Protein AF-A0A5E7EWE1-F1 (afdb_monomer_lite)

Sequence (104 aa):
MPTELTENEMREALGLDTYVPPAEPPTPVVQFSPATREAPIRPKRPYPALRVVLRASKEFEGEETLFTYDAKTLSTFEAELQAKKAAGKEKFRYFELVSIKPVE

Radius of gyration: 33.01 Å; chains: 1; bounding box: 78×41×65 Å

pLDDT: mean 80.37, std 12.66, range [40.75, 95.38]

Structure (mmCIF, N/CA/C/O backbone):
data_AF-A0A5E7EWE1-F1
#
_entry.id   AF-A0A5E7EWE1-F1
#
loop_
_atom_site.group_PDB
_atom_site.id
_atom_site.type_symbol
_atom_site.label_atom_id
_atom_site.label_alt_id
_atom_site.label_comp_id
_atom_site.label_asym_id
_atom_site.label_entity_id
_atom_site.label_seq_id
_atom_site.pdbx_PDB_ins_code
_atom_site.Cartn_x
_atom_site.Cartn_y
_atom_site.Cartn_z
_atom_site.occupancy
_atom_site.B_iso_or_equiv
_atom_site.auth_seq_id
_atom_site.auth_comp_id
_atom_site.auth_asym_id
_atom_site.auth_atom_id
_atom_site.pdbx_PDB_model_num
ATOM 1 N N . MET A 1 1 ? 65.528 15.623 -39.756 1.00 40.75 1 MET A N 1
ATOM 2 C CA . MET A 1 1 ? 64.947 16.977 -39.803 1.00 40.75 1 MET A CA 1
ATOM 3 C C . MET A 1 1 ? 63.481 16.844 -39.432 1.00 40.75 1 MET A C 1
ATOM 5 O O . MET A 1 1 ? 62.749 16.286 -40.241 1.00 40.75 1 MET A O 1
ATOM 9 N N . PRO A 1 2 ? 63.066 17.190 -38.203 1.00 57.62 2 PRO A N 1
ATOM 10 C CA . PRO A 1 2 ? 61.649 17.221 -37.869 1.00 57.62 2 PRO A CA 1
ATOM 11 C C . PRO A 1 2 ? 60.997 18.368 -38.649 1.00 57.62 2 PRO A C 1
ATOM 13 O O . PRO A 1 2 ? 61.527 19.475 -38.695 1.00 57.62 2 PRO A O 1
ATOM 16 N N . THR A 1 3 ? 59.904 18.065 -39.339 1.00 66.38 3 THR A N 1
ATOM 17 C CA . THR A 1 3 ? 59.075 19.044 -40.040 1.00 66.38 3 THR A CA 1
ATOM 18 C C . THR A 1 3 ? 58.329 19.854 -38.990 1.00 66.38 3 THR A C 1
ATOM 20 O O . THR A 1 3 ? 57.417 19.329 -38.350 1.00 66.38 3 THR A O 1
ATOM 23 N N . GLU A 1 4 ? 58.751 21.097 -38.772 1.00 73.50 4 GLU A N 1
ATOM 24 C CA . GLU A 1 4 ? 58.033 22.042 -37.917 1.00 73.50 4 GLU A CA 1
ATOM 25 C C . GLU A 1 4 ? 56.740 22.434 -38.632 1.00 73.50 4 GLU A C 1
ATOM 27 O O . GLU A 1 4 ? 56.700 23.388 -39.405 1.00 73.50 4 GLU A O 1
ATOM 32 N N . LEU A 1 5 ? 55.705 21.616 -38.441 1.00 74.12 5 LEU A N 1
ATOM 33 C CA 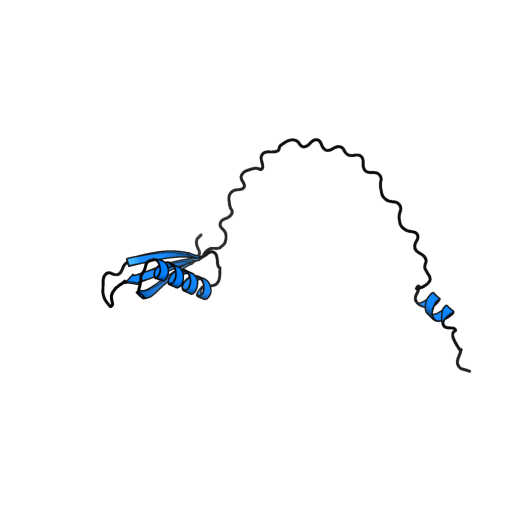. LEU A 1 5 ? 54.372 21.902 -38.940 1.00 74.12 5 LEU A CA 1
ATOM 34 C C . LEU A 1 5 ? 53.867 23.133 -38.187 1.00 74.12 5 LEU A C 1
ATOM 36 O O . LEU A 1 5 ? 53.845 23.147 -36.952 1.00 74.12 5 LEU A O 1
ATOM 40 N N . THR A 1 6 ? 53.521 24.181 -38.924 1.00 82.62 6 THR A N 1
ATOM 41 C CA . THR A 1 6 ? 53.079 25.431 -38.303 1.00 82.62 6 THR A CA 1
ATOM 42 C C . THR A 1 6 ? 51.704 25.238 -37.658 1.00 82.62 6 THR A C 1
ATOM 44 O O . THR A 1 6 ? 50.916 24.397 -38.089 1.00 82.62 6 THR A O 1
ATOM 47 N N . GLU A 1 7 ? 51.385 26.007 -36.609 1.00 81.50 7 GLU A N 1
ATOM 48 C CA . GLU A 1 7 ? 50.079 25.912 -35.925 1.00 81.50 7 GLU A CA 1
ATOM 49 C C . GLU A 1 7 ? 48.908 26.033 -36.917 1.00 81.50 7 GLU A C 1
ATOM 51 O O . GLU A 1 7 ? 47.893 25.350 -36.781 1.00 81.50 7 GLU A O 1
ATOM 56 N N . ASN A 1 8 ? 49.076 26.862 -37.948 1.00 77.75 8 ASN A N 1
ATOM 57 C CA . ASN A 1 8 ? 48.062 27.075 -38.970 1.00 77.75 8 ASN A CA 1
ATOM 58 C C . ASN A 1 8 ? 47.800 25.812 -39.805 1.00 77.75 8 ASN A C 1
ATOM 60 O O . ASN A 1 8 ? 46.650 25.464 -40.041 1.00 77.75 8 ASN A O 1
ATOM 64 N N . GLU A 1 9 ? 48.841 25.058 -40.165 1.00 82.19 9 GLU A N 1
ATOM 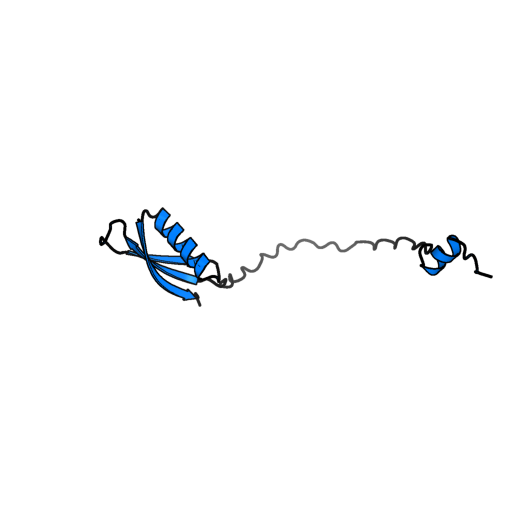65 C CA . GLU A 1 9 ? 48.680 23.774 -40.863 1.00 82.19 9 GLU A CA 1
ATOM 66 C C . GLU A 1 9 ? 47.995 22.721 -39.981 1.00 82.19 9 GLU A C 1
ATOM 68 O O . GLU A 1 9 ? 47.198 21.923 -40.476 1.00 82.19 9 GLU A O 1
ATOM 73 N N . MET A 1 10 ? 48.250 22.724 -38.666 1.00 85.81 10 MET A N 1
ATOM 74 C CA . MET A 1 10 ? 47.528 21.843 -37.738 1.00 85.81 10 MET A CA 1
ATOM 75 C C . MET A 1 10 ? 46.040 22.204 -37.652 1.00 85.81 10 MET A C 1
ATOM 77 O O . MET A 1 10 ? 45.195 21.308 -37.607 1.00 85.81 10 MET A O 1
ATOM 81 N N . ARG A 1 11 ? 45.709 23.501 -37.652 1.00 82.62 11 ARG A N 1
ATOM 82 C CA . ARG A 1 11 ? 44.323 23.998 -37.635 1.00 82.62 11 ARG A CA 1
ATOM 83 C C . ARG A 1 11 ? 43.570 23.644 -38.913 1.00 82.62 11 ARG A C 1
ATOM 85 O O . ARG A 1 11 ? 42.443 23.151 -38.828 1.00 82.62 11 ARG A O 1
ATOM 92 N N . GLU A 1 12 ? 44.205 23.818 -40.067 1.00 81.38 12 GLU A N 1
ATOM 93 C CA . GLU A 1 12 ? 43.636 23.453 -41.366 1.00 81.38 12 GLU A CA 1
ATOM 94 C C . GLU A 1 12 ? 43.398 21.940 -41.474 1.00 81.38 12 GLU A C 1
ATOM 96 O O . GLU A 1 12 ? 42.307 21.515 -41.857 1.00 81.38 12 GLU A O 1
ATOM 101 N N . ALA A 1 13 ? 44.364 21.110 -41.060 1.00 79.88 13 ALA A N 1
ATOM 102 C CA . ALA A 1 13 ? 44.225 19.651 -41.080 1.00 79.88 13 ALA A CA 1
ATOM 103 C C . ALA A 1 13 ? 43.105 19.133 -40.156 1.00 79.88 13 ALA A C 1
ATOM 105 O O . ALA A 1 13 ? 42.478 18.115 -40.451 1.00 79.88 13 ALA A O 1
ATOM 106 N N . LEU A 1 14 ? 42.835 19.835 -39.051 1.00 82.25 14 LEU A N 1
ATOM 107 C CA . LEU A 1 14 ? 41.731 19.540 -38.131 1.00 82.25 14 LEU A CA 1
ATOM 108 C C . LEU A 1 14 ? 40.380 20.107 -38.602 1.00 82.25 14 LEU A C 1
ATOM 110 O O . LEU A 1 14 ? 39.373 19.902 -37.925 1.00 82.25 14 LEU A O 1
ATOM 114 N N . GLY A 1 15 ? 40.342 20.811 -39.740 1.00 75.88 15 GLY A N 1
ATOM 115 C CA . GLY A 1 15 ? 39.131 21.445 -40.262 1.00 75.88 15 GLY A CA 1
ATOM 116 C C . GLY A 1 15 ? 38.614 22.579 -39.375 1.00 75.88 15 GLY A C 1
ATOM 117 O O . GLY A 1 15 ? 37.423 22.872 -39.390 1.00 75.88 15 GLY A O 1
ATOM 118 N N . LEU A 1 16 ? 39.481 23.206 -38.573 1.00 73.75 16 LEU A N 1
ATOM 119 C CA . LEU A 1 16 ? 39.075 24.247 -37.625 1.00 73.75 16 LEU A CA 1
ATOM 120 C C . LEU A 1 16 ? 38.833 25.608 -38.301 1.00 73.75 16 LEU A C 1
ATOM 122 O O . LEU A 1 16 ? 38.091 26.427 -37.766 1.00 73.75 16 LEU A O 1
ATOM 126 N N . ASP A 1 17 ? 39.414 25.819 -39.486 1.00 67.88 17 ASP A N 1
ATOM 127 C CA . ASP A 1 17 ? 39.267 27.041 -40.290 1.00 67.88 17 ASP A CA 1
ATOM 128 C C . ASP A 1 17 ? 38.141 26.963 -41.337 1.00 67.88 17 ASP A C 1
ATOM 130 O O . ASP A 1 17 ? 37.968 27.876 -42.149 1.00 67.88 17 ASP A O 1
ATOM 134 N N . THR A 1 18 ? 37.317 25.907 -41.331 1.00 68.38 18 THR A N 1
ATOM 135 C CA . THR A 1 18 ? 36.133 25.873 -42.198 1.00 68.38 18 THR A CA 1
ATOM 136 C C . THR A 1 18 ? 35.068 26.829 -41.668 1.00 68.38 18 THR A C 1
ATOM 138 O O . THR A 1 18 ? 34.272 26.489 -40.791 1.00 68.38 18 THR A O 1
ATOM 141 N N . TYR A 1 19 ? 35.036 28.037 -42.226 1.00 65.56 19 TYR A N 1
ATOM 142 C CA . TYR A 1 19 ? 33.919 28.958 -42.071 1.00 65.56 19 TYR A CA 1
ATOM 143 C C . TYR A 1 19 ? 32.678 28.374 -42.762 1.00 65.56 19 TYR A C 1
ATOM 145 O O . TYR A 1 19 ? 32.589 28.336 -43.990 1.00 65.56 19 TYR A O 1
ATOM 153 N N . VAL A 1 20 ? 31.717 27.903 -41.967 1.00 65.69 20 VAL A N 1
ATOM 154 C CA . VAL A 1 20 ? 30.395 27.486 -42.449 1.00 65.69 20 VAL A CA 1
ATOM 155 C C . VAL A 1 20 ? 29.491 28.722 -42.452 1.00 65.69 20 VAL A C 1
ATOM 157 O O . VAL A 1 20 ? 29.226 29.264 -41.375 1.00 65.69 20 VAL A O 1
ATOM 160 N N . PRO A 1 21 ? 29.010 29.203 -43.614 1.00 66.25 21 PRO A N 1
ATOM 161 C CA . PRO A 1 21 ? 28.045 30.293 -43.629 1.00 66.25 21 PRO A CA 1
ATOM 162 C C . PRO A 1 21 ? 26.752 29.842 -42.925 1.00 66.25 21 PRO A C 1
ATOM 164 O O . PRO A 1 21 ? 26.319 28.700 -43.115 1.00 66.25 21 PRO A O 1
ATOM 167 N N . PRO A 1 22 ? 26.121 30.699 -42.103 1.00 65.44 22 PRO A N 1
ATOM 168 C CA . PRO A 1 22 ? 24.858 30.357 -41.467 1.00 65.44 22 PRO A CA 1
ATOM 169 C C . PRO A 1 22 ? 23.786 30.127 -42.539 1.00 65.44 22 PRO A C 1
ATOM 171 O O . PRO A 1 22 ? 23.592 30.954 -43.427 1.00 65.44 22 PRO A O 1
ATOM 174 N N . ALA A 1 23 ? 23.106 28.983 -42.455 1.00 64.69 23 ALA A N 1
ATOM 175 C CA . ALA A 1 23 ? 22.003 28.640 -43.342 1.00 64.69 23 ALA A CA 1
ATOM 176 C C . ALA A 1 23 ? 20.865 29.670 -43.216 1.00 64.69 23 ALA A C 1
ATOM 178 O O . ALA A 1 23 ? 20.464 30.027 -42.105 1.00 64.69 23 ALA A O 1
ATOM 179 N N . GLU A 1 24 ? 20.343 30.134 -44.354 1.00 67.19 24 GLU A N 1
ATOM 180 C CA . GLU A 1 24 ? 19.184 31.029 -44.405 1.00 67.19 24 GLU A CA 1
ATOM 181 C C . GLU A 1 24 ? 17.942 30.365 -43.774 1.00 67.19 24 GLU A C 1
ATOM 183 O O . GLU A 1 24 ? 17.703 29.169 -43.980 1.00 67.19 24 GLU A O 1
ATOM 188 N N . PRO A 1 25 ? 17.124 31.107 -43.003 1.00 69.19 25 PRO A N 1
ATOM 189 C CA . PRO A 1 25 ? 15.915 30.559 -42.402 1.00 69.19 25 PRO A CA 1
ATOM 190 C C . PRO A 1 25 ? 14.806 30.373 -43.456 1.00 69.19 25 PRO A C 1
ATOM 192 O O . PRO A 1 25 ? 14.610 31.250 -44.300 1.00 69.19 25 PRO A O 1
ATOM 195 N N . PRO A 1 26 ? 14.016 29.284 -43.401 1.00 67.19 26 PRO A N 1
ATOM 196 C CA . PRO A 1 26 ? 12.883 29.113 -44.301 1.00 67.19 26 PRO A CA 1
ATOM 197 C C . PRO A 1 26 ? 11.746 30.088 -43.953 1.00 67.19 26 PRO A C 1
ATOM 199 O O . PRO A 1 26 ? 11.445 30.344 -42.785 1.00 67.19 26 PRO A O 1
ATOM 202 N N . THR A 1 27 ? 11.088 30.618 -44.983 1.00 63.97 27 THR A N 1
ATOM 203 C CA . THR A 1 27 ? 9.905 31.481 -44.875 1.00 63.97 27 THR A CA 1
ATOM 204 C C . THR A 1 27 ? 8.717 30.725 -44.259 1.00 63.97 27 THR A C 1
ATOM 206 O O . THR A 1 27 ? 8.409 29.613 -44.694 1.00 63.97 27 THR A O 1
ATOM 209 N N . PRO A 1 28 ? 7.986 31.295 -43.278 1.00 66.50 28 PRO A N 1
ATOM 210 C CA . PRO A 1 28 ? 6.800 30.651 -42.740 1.00 66.50 28 PRO A CA 1
ATOM 211 C C . PRO A 1 28 ? 5.551 31.275 -43.362 1.00 66.50 28 PRO A C 1
ATOM 213 O O . PRO A 1 28 ? 5.216 32.420 -43.070 1.00 66.50 28 PRO A O 1
ATOM 216 N N . VAL A 1 29 ? 4.800 30.521 -44.164 1.00 61.78 29 VAL A N 1
ATOM 217 C CA . VAL A 1 29 ? 3.380 30.841 -44.357 1.00 61.78 29 VAL A CA 1
ATOM 218 C C . VAL A 1 29 ? 2.567 29.560 -44.463 1.00 61.78 29 VAL A C 1
ATOM 220 O O . VAL A 1 29 ? 2.315 29.041 -45.543 1.00 61.78 29 VAL A O 1
ATOM 223 N N . VAL A 1 30 ? 2.119 29.055 -43.316 1.00 62.91 30 VAL A N 1
ATOM 224 C CA . VAL A 1 30 ? 0.882 28.275 -43.263 1.00 62.91 30 VAL A CA 1
ATOM 225 C C . VAL A 1 30 ? 0.068 28.811 -42.094 1.00 62.91 30 VAL A C 1
ATOM 227 O O . VAL A 1 30 ? 0.344 28.528 -40.929 1.00 62.91 30 VAL A O 1
ATOM 230 N N . GLN A 1 31 ? -0.921 29.644 -42.416 1.00 59.38 31 GLN A N 1
ATOM 231 C CA . GLN A 1 31 ? -1.980 30.028 -41.490 1.00 59.38 31 GLN A CA 1
ATOM 232 C C . GLN A 1 31 ? -2.809 28.779 -41.177 1.00 59.38 31 GLN A C 1
ATOM 234 O O . GLN A 1 31 ? -3.668 28.374 -41.956 1.00 59.38 31 GLN A O 1
ATOM 239 N N . PHE A 1 32 ? -2.553 28.162 -40.027 1.00 59.28 32 PHE A N 1
ATOM 240 C CA . PHE A 1 32 ? -3.479 27.198 -39.452 1.00 59.28 32 PHE A CA 1
ATOM 241 C C . PHE A 1 32 ? -4.513 27.963 -38.628 1.00 59.28 32 PHE A C 1
ATOM 243 O O . PHE A 1 32 ? -4.226 28.450 -37.537 1.00 59.28 32 PHE A O 1
ATOM 250 N N . SER A 1 33 ? -5.733 28.071 -39.152 1.00 66.12 33 SER A N 1
ATOM 251 C CA . SER A 1 33 ? -6.892 28.447 -38.346 1.00 66.12 33 SER A CA 1
ATOM 252 C C . SER A 1 33 ? -7.104 27.384 -37.257 1.00 66.12 33 SER A C 1
ATOM 254 O O . SER A 1 33 ? -7.197 26.199 -37.607 1.00 66.12 33 SER A O 1
ATOM 256 N N . PRO A 1 34 ? -7.207 27.740 -35.964 1.00 57.34 34 PRO A N 1
ATOM 257 C CA . PRO A 1 34 ? -7.509 26.762 -34.934 1.00 57.34 34 PRO A CA 1
ATOM 258 C C . PRO A 1 34 ? -8.977 26.358 -35.071 1.00 57.34 34 PRO A C 1
ATOM 260 O O . PRO A 1 34 ? -9.881 27.037 -34.592 1.00 57.34 34 PRO A O 1
ATOM 263 N N . ALA A 1 35 ? -9.233 25.234 -35.735 1.00 63.25 35 ALA A N 1
ATOM 264 C CA . ALA A 1 35 ? -10.46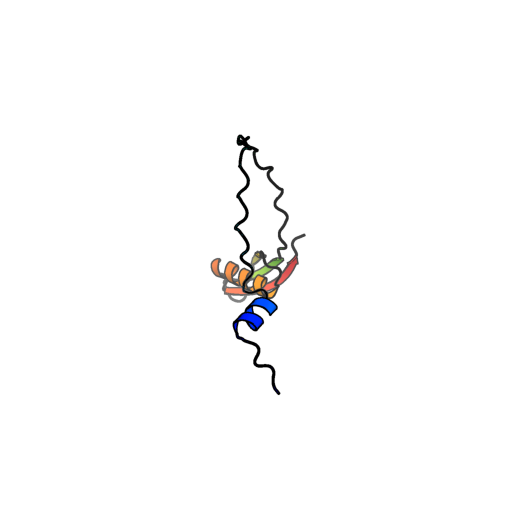8 24.514 -35.493 1.00 63.25 35 ALA A CA 1
ATOM 265 C C . ALA A 1 35 ? -10.381 23.978 -34.060 1.00 63.25 35 ALA A C 1
ATOM 267 O O . ALA A 1 35 ? -9.507 23.157 -33.765 1.00 63.25 35 ALA A O 1
ATOM 268 N N . THR A 1 36 ? -11.260 24.452 -33.174 1.00 62.62 36 THR A N 1
ATOM 269 C CA . THR A 1 36 ? -11.499 23.847 -31.860 1.00 62.62 36 THR A CA 1
ATOM 270 C C . THR A 1 36 ? -11.910 22.398 -32.082 1.00 62.62 36 THR A C 1
ATOM 272 O O . THR A 1 36 ? -13.075 22.081 -32.303 1.00 62.62 36 THR A O 1
ATOM 275 N N . ARG A 1 37 ? -10.927 21.500 -32.091 1.00 65.19 37 ARG A N 1
ATOM 276 C CA . ARG A 1 37 ? -11.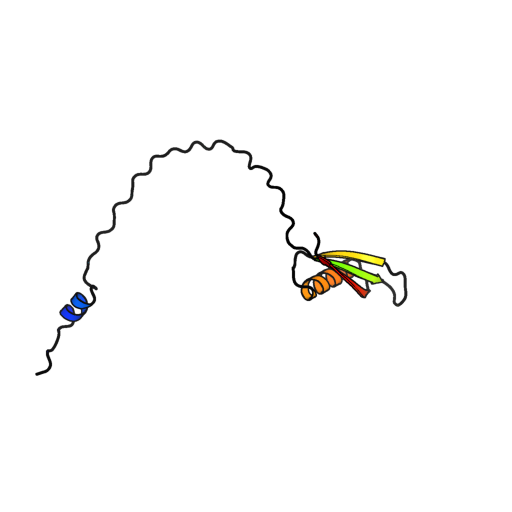166 20.071 -31.971 1.00 65.19 37 ARG A CA 1
ATOM 277 C C . ARG A 1 37 ? -11.333 19.816 -30.488 1.00 65.19 37 ARG A C 1
ATOM 279 O O . ARG A 1 37 ? -10.356 19.880 -29.743 1.00 65.19 37 ARG A O 1
ATOM 286 N N . GLU A 1 38 ? -12.564 19.551 -30.067 1.00 66.25 38 GLU A N 1
ATOM 287 C CA . GLU A 1 38 ? -12.798 18.909 -28.781 1.00 66.25 38 GLU A CA 1
ATOM 288 C C . GLU A 1 38 ? -11.925 17.655 -28.745 1.00 66.25 38 GLU A C 1
ATOM 290 O O . GLU A 1 38 ? -12.021 16.772 -29.604 1.00 66.25 38 GLU A O 1
ATOM 295 N N . ALA A 1 39 ? -10.965 17.644 -27.819 1.00 67.31 39 ALA A N 1
ATOM 296 C CA . ALA A 1 39 ? -10.067 16.519 -27.678 1.00 67.31 39 ALA A CA 1
ATOM 297 C C . ALA A 1 39 ? -10.934 15.287 -27.385 1.00 67.31 39 ALA A C 1
ATOM 299 O O . ALA A 1 39 ? -11.737 15.335 -26.450 1.00 67.31 39 ALA A O 1
ATOM 300 N N . PRO A 1 40 ? -10.801 14.185 -28.145 1.00 64.00 40 PRO A N 1
ATOM 301 C CA . PRO A 1 40 ? -11.538 12.976 -27.826 1.00 64.00 40 PRO A CA 1
ATOM 302 C C . PRO A 1 40 ? -11.185 12.587 -26.392 1.00 64.00 40 PRO A C 1
ATOM 304 O O . PRO A 1 40 ? -9.999 12.514 -26.045 1.00 64.00 40 PRO A O 1
ATOM 307 N N . ILE A 1 41 ? -12.209 12.375 -25.561 1.00 66.69 41 ILE A N 1
ATOM 308 C CA . ILE A 1 41 ? -12.059 11.866 -24.198 1.00 66.69 41 ILE A CA 1
ATOM 309 C C . ILE A 1 41 ? -11.408 10.494 -24.339 1.00 66.69 41 ILE A C 1
ATOM 311 O O . ILE A 1 41 ? -12.063 9.494 -24.628 1.00 66.69 41 ILE A O 1
ATOM 315 N N . ARG A 1 42 ? -10.079 10.452 -24.229 1.00 65.12 42 ARG A N 1
ATOM 316 C CA . ARG A 1 42 ? -9.344 9.195 -24.301 1.00 65.12 42 ARG A CA 1
ATOM 317 C C . ARG A 1 42 ? -9.783 8.370 -23.094 1.00 65.12 42 ARG A C 1
ATOM 319 O O . ARG A 1 42 ? -9.736 8.903 -21.979 1.00 65.12 42 ARG A O 1
ATOM 326 N N . PRO A 1 43 ? -10.185 7.101 -23.274 1.00 65.75 43 PRO A N 1
ATOM 327 C CA . PRO A 1 43 ? -10.424 6.231 -22.136 1.00 65.75 43 PRO A CA 1
ATOM 328 C C . PRO A 1 43 ? -9.137 6.222 -21.311 1.00 65.75 43 PRO A C 1
ATOM 330 O O . PRO A 1 43 ? -8.053 5.961 -21.846 1.00 65.75 43 PRO A O 1
ATOM 333 N N . LYS A 1 44 ? -9.236 6.614 -20.035 1.00 68.38 44 LYS A N 1
ATOM 334 C CA . LYS A 1 44 ? -8.104 6.582 -19.106 1.00 68.38 44 LYS A CA 1
ATOM 335 C C . LYS A 1 44 ? -7.637 5.133 -19.069 1.00 68.38 44 LYS A C 1
ATOM 337 O O . LYS A 1 44 ? -8.326 4.294 -18.500 1.00 68.38 44 LYS A O 1
ATOM 342 N N . ARG A 1 45 ? -6.516 4.836 -19.735 1.00 62.28 45 ARG A N 1
ATOM 343 C CA . ARG A 1 45 ? -5.903 3.508 -19.664 1.00 62.28 45 ARG A CA 1
ATOM 344 C C . ARG A 1 45 ? -5.692 3.205 -18.181 1.00 62.28 45 ARG A C 1
ATOM 346 O O . ARG A 1 45 ? -5.179 4.096 -17.492 1.00 62.28 45 ARG A O 1
ATOM 353 N N . PRO A 1 46 ? -6.112 2.029 -17.688 1.00 69.44 46 PRO A N 1
ATOM 354 C CA . PRO A 1 46 ? -5.823 1.652 -16.319 1.00 69.44 46 PRO A CA 1
ATOM 355 C C . PRO A 1 46 ? -4.303 1.676 -16.180 1.00 69.44 46 PRO A C 1
ATOM 357 O O . PRO A 1 46 ? -3.576 0.986 -16.894 1.00 69.44 46 PRO A O 1
ATOM 360 N N . TYR A 1 47 ? -3.810 2.597 -15.360 1.00 72.69 47 TYR A N 1
ATOM 361 C CA . TYR A 1 47 ? -2.414 2.584 -14.965 1.00 72.69 47 TYR A CA 1
ATOM 362 C C . TYR A 1 47 ? -2.209 1.329 -14.117 1.00 72.69 47 TYR A C 1
ATOM 364 O O . TYR A 1 47 ? -3.106 0.987 -13.344 1.00 72.69 47 TYR A O 1
ATOM 372 N N . PRO A 1 48 ? -1.060 0.650 -14.246 1.00 80.75 48 PRO A N 1
ATOM 373 C CA . PRO A 1 48 ? -0.776 -0.514 -13.429 1.00 80.75 48 PRO A CA 1
ATOM 374 C C . PRO A 1 48 ? -0.846 -0.118 -11.950 1.00 80.75 48 PRO A C 1
ATOM 376 O O . PRO A 1 48 ? -0.060 0.709 -11.481 1.00 80.75 48 PRO A O 1
ATOM 379 N N . ALA A 1 49 ? -1.833 -0.665 -11.246 1.00 86.94 49 ALA A N 1
ATOM 380 C CA . ALA A 1 49 ? -2.121 -0.363 -9.854 1.00 86.94 49 ALA A CA 1
ATOM 381 C C . ALA A 1 49 ? -2.161 -1.657 -9.044 1.00 86.94 49 ALA A C 1
ATOM 383 O O . ALA A 1 49 ? -2.599 -2.700 -9.532 1.00 86.94 49 ALA A O 1
ATOM 384 N N . LEU A 1 50 ? -1.705 -1.575 -7.799 1.00 92.69 50 LEU A N 1
ATOM 385 C CA . LEU A 1 50 ? -1.772 -2.669 -6.842 1.00 92.69 50 LEU A CA 1
ATOM 386 C C . LEU A 1 50 ? -2.846 -2.350 -5.808 1.00 92.69 50 LEU A C 1
ATOM 388 O O . LEU A 1 50 ? -2.783 -1.326 -5.129 1.00 92.69 50 LEU A O 1
ATOM 392 N N . ARG A 1 51 ? -3.819 -3.247 -5.665 1.00 93.31 51 ARG A N 1
ATOM 393 C CA . ARG A 1 51 ? -4.805 -3.216 -4.591 1.00 93.31 51 ARG A CA 1
ATOM 394 C C . ARG A 1 51 ? -4.238 -3.931 -3.378 1.00 93.31 51 ARG A C 1
ATOM 396 O O . ARG A 1 51 ? -3.991 -5.138 -3.413 1.00 93.31 51 ARG A O 1
ATOM 403 N N . VAL A 1 52 ? -4.046 -3.176 -2.306 1.00 94.25 52 VAL A N 1
ATOM 404 C CA . VAL A 1 52 ? -3.592 -3.675 -1.010 1.00 94.25 52 VAL A CA 1
ATOM 405 C C . VAL A 1 52 ? -4.795 -3.793 -0.089 1.00 94.25 52 VAL A C 1
ATOM 407 O O . VAL A 1 52 ? -5.556 -2.839 0.071 1.00 94.25 52 VAL A O 1
ATOM 410 N N . VAL A 1 53 ? -4.950 -4.959 0.529 1.00 95.38 53 VAL A N 1
ATOM 411 C CA . VAL A 1 53 ? -5.959 -5.204 1.560 1.00 95.38 53 VAL A CA 1
ATOM 412 C C . VAL A 1 53 ? -5.243 -5.387 2.891 1.00 95.38 53 VAL A C 1
ATOM 414 O O . VAL A 1 53 ? -4.411 -6.287 3.039 1.00 95.38 53 VAL A O 1
ATOM 417 N N . LEU A 1 54 ? -5.570 -4.525 3.848 1.00 94.00 54 LEU A N 1
ATOM 418 C CA . LEU A 1 54 ? -5.068 -4.561 5.215 1.00 94.00 54 LEU A CA 1
ATOM 419 C C . LEU A 1 54 ? -6.215 -4.882 6.168 1.00 94.00 54 LEU A C 1
ATOM 421 O O . LEU A 1 54 ? -7.307 -4.334 6.037 1.00 94.00 54 LEU A O 1
ATOM 425 N N . ARG A 1 55 ? -5.955 -5.719 7.165 1.00 93.12 55 ARG A N 1
ATOM 426 C CA . ARG A 1 55 ? -6.750 -5.749 8.390 1.00 93.12 55 ARG A CA 1
ATOM 427 C C . ARG A 1 55 ? -6.235 -4.649 9.295 1.00 93.12 55 ARG A C 1
ATOM 429 O O . ARG A 1 55 ? -5.045 -4.602 9.598 1.00 93.12 55 ARG A O 1
ATOM 436 N N . ALA A 1 56 ? -7.114 -3.735 9.666 1.00 91.75 56 ALA A N 1
ATOM 437 C CA . ALA A 1 56 ? -6.770 -2.581 10.471 1.00 91.75 56 ALA A CA 1
ATOM 438 C C . ALA A 1 56 ? -7.692 -2.508 11.690 1.00 91.75 56 ALA A C 1
ATOM 440 O O . ALA A 1 56 ? -8.916 -2.594 11.552 1.00 91.75 56 ALA A O 1
ATOM 441 N N . SER A 1 57 ? -7.105 -2.334 12.875 1.00 89.38 57 SER A N 1
ATOM 442 C CA . SER A 1 57 ? -7.839 -2.156 14.130 1.00 89.38 57 SER A CA 1
ATOM 443 C C . SER A 1 57 ? -7.355 -0.910 14.879 1.00 89.38 57 SER A C 1
ATOM 445 O O . SER A 1 57 ? -6.215 -0.445 14.733 1.00 89.38 57 SER A O 1
ATOM 447 N N . LYS A 1 58 ? -8.262 -0.305 15.652 1.00 89.50 58 LYS A N 1
ATOM 448 C CA . LYS A 1 58 ? -7.964 0.872 16.491 1.00 89.50 58 LYS A CA 1
ATOM 449 C C . LYS A 1 58 ? -7.415 0.471 17.859 1.00 89.50 58 LYS A C 1
ATOM 451 O O . LYS A 1 58 ? -6.539 1.150 18.392 1.00 89.50 58 LYS A O 1
ATOM 456 N N . GLU A 1 59 ? -7.918 -0.640 18.383 1.00 88.06 59 GLU A N 1
ATOM 457 C CA . GLU A 1 59 ? -7.556 -1.230 19.669 1.00 88.06 59 GLU A CA 1
ATOM 458 C C . GLU A 1 59 ? -6.860 -2.580 19.443 1.00 88.06 59 GLU A C 1
ATOM 460 O O . GLU A 1 59 ? -7.060 -3.233 18.412 1.00 88.06 59 GLU A O 1
ATOM 465 N N . PHE A 1 60 ? -5.997 -2.974 20.381 1.00 77.75 60 PHE A N 1
ATOM 466 C CA . PHE A 1 60 ? -5.278 -4.246 20.323 1.00 77.75 60 PHE A CA 1
ATOM 467 C C . PHE A 1 60 ? -6.275 -5.394 20.525 1.00 77.75 60 PHE A C 1
ATOM 469 O O . PHE A 1 60 ? -6.993 -5.380 21.519 1.00 77.75 60 PHE A O 1
ATOM 476 N N . GLU A 1 61 ? -6.355 -6.324 19.564 1.00 74.88 61 GLU A N 1
ATOM 477 C CA . GLU A 1 61 ? -7.387 -7.386 19.498 1.00 74.88 61 GLU A CA 1
ATOM 478 C C . GLU A 1 61 ? -8.844 -6.868 19.500 1.00 74.88 61 GLU A C 1
ATOM 480 O O . GLU A 1 61 ? -9.777 -7.574 19.875 1.00 74.88 61 GLU A O 1
ATOM 485 N N . GLY A 1 62 ? -9.046 -5.613 19.086 1.00 79.19 62 GLY A N 1
ATOM 486 C CA . GLY A 1 62 ? -10.368 -5.002 18.973 1.00 79.19 62 GLY A CA 1
ATOM 487 C C . GLY A 1 62 ? -11.052 -5.272 17.632 1.00 79.19 62 GLY A C 1
ATOM 488 O O . GLY A 1 62 ? -10.734 -6.211 16.909 1.00 79.19 62 GLY A O 1
ATOM 489 N N . GLU A 1 63 ? -11.991 -4.400 17.272 1.00 83.50 63 GLU A N 1
ATOM 490 C CA . GLU A 1 63 ? -12.747 -4.517 16.023 1.00 83.50 63 GLU A CA 1
ATOM 491 C C . GLU A 1 63 ? -11.819 -4.415 14.794 1.00 83.50 63 GLU A C 1
ATOM 493 O O . GLU A 1 63 ? -11.211 -3.372 14.520 1.00 83.50 63 GLU A O 1
ATOM 498 N N . GLU A 1 64 ? -11.688 -5.529 14.071 1.00 88.88 64 GLU A N 1
ATOM 499 C CA . GLU A 1 64 ? -10.902 -5.630 12.844 1.00 88.88 64 GLU A CA 1
ATOM 500 C C . GLU A 1 64 ? -11.738 -5.191 11.642 1.00 88.88 64 GLU A C 1
ATOM 502 O O . GLU A 1 64 ? -12.791 -5.755 11.343 1.00 88.88 64 GLU A O 1
ATOM 507 N N . THR A 1 65 ? -11.237 -4.209 10.899 1.00 88.88 65 THR A N 1
ATOM 508 C CA . THR A 1 65 ? -11.866 -3.735 9.662 1.00 88.88 65 THR A CA 1
ATOM 509 C C . THR A 1 65 ? -10.972 -4.023 8.465 1.00 88.88 65 THR A C 1
ATOM 511 O O . THR A 1 65 ? -9.745 -3.933 8.545 1.00 88.88 65 THR A O 1
ATOM 514 N N . LEU A 1 66 ? -11.581 -4.394 7.337 1.00 92.25 66 LEU A N 1
ATOM 515 C CA . LEU A 1 66 ? -10.860 -4.590 6.082 1.00 92.25 66 LEU A CA 1
ATOM 516 C C . LEU A 1 66 ? -10.700 -3.245 5.372 1.00 92.25 66 LEU A C 1
ATOM 518 O O . LEU A 1 66 ? -11.657 -2.688 4.839 1.00 92.25 66 LEU A O 1
ATOM 522 N N . PHE A 1 67 ? -9.473 -2.744 5.345 1.00 91.69 67 PHE A N 1
ATOM 523 C CA . PHE A 1 67 ? -9.093 -1.520 4.660 1.00 91.69 67 PHE A CA 1
ATOM 524 C C . PHE A 1 67 ? -8.520 -1.847 3.279 1.00 91.69 67 PHE A C 1
ATOM 526 O O . PHE A 1 67 ? -7.560 -2.609 3.158 1.00 91.69 67 PHE A O 1
ATOM 533 N N . THR A 1 68 ? -9.100 -1.263 2.229 1.00 93.31 68 THR A N 1
ATOM 534 C CA . THR A 1 68 ? -8.651 -1.460 0.842 1.00 93.31 68 THR A CA 1
ATOM 535 C C . THR A 1 68 ? -8.036 -0.174 0.307 1.00 93.31 68 THR A C 1
ATOM 537 O O . THR A 1 68 ? -8.656 0.885 0.373 1.00 93.31 68 THR A O 1
ATOM 540 N N . TYR A 1 69 ? -6.829 -0.268 -0.248 1.00 92.75 69 TYR A N 1
ATOM 541 C CA . TYR A 1 69 ? -6.115 0.864 -0.828 1.00 92.75 69 TYR A CA 1
ATOM 542 C C . TYR A 1 69 ? -5.561 0.519 -2.210 1.00 92.75 69 TYR A C 1
ATOM 544 O O . TYR A 1 69 ? -4.785 -0.425 -2.353 1.00 92.75 69 TYR A O 1
ATOM 552 N N . ASP A 1 70 ? -5.929 1.317 -3.213 1.00 92.56 70 ASP A N 1
ATOM 553 C CA . ASP A 1 70 ? -5.413 1.190 -4.577 1.00 92.56 70 ASP A CA 1
ATOM 554 C C . ASP A 1 70 ? -4.173 2.085 -4.739 1.00 92.56 70 ASP A C 1
ATOM 556 O O . ASP A 1 70 ? -4.266 3.309 -4.883 1.00 92.56 70 ASP A O 1
ATOM 560 N N . ALA A 1 71 ? -2.994 1.465 -4.696 1.00 91.75 71 ALA A N 1
ATOM 561 C CA . ALA A 1 71 ? -1.714 2.132 -4.871 1.00 91.75 71 ALA A CA 1
ATOM 562 C C . ALA A 1 71 ? -1.381 2.286 -6.361 1.00 91.75 71 ALA A C 1
ATOM 564 O O . ALA A 1 71 ? -1.438 1.332 -7.138 1.00 91.75 71 ALA A O 1
ATOM 565 N N . LYS A 1 72 ? -0.958 3.490 -6.762 1.00 89.94 72 LYS A N 1
ATOM 566 C CA . LYS A 1 72 ? -0.492 3.799 -8.129 1.00 89.94 72 LYS A CA 1
ATOM 567 C C . LYS A 1 72 ? 0.993 3.472 -8.317 1.00 89.94 72 LYS A C 1
ATOM 569 O O . LYS A 1 72 ? 1.729 4.239 -8.934 1.00 89.94 72 LYS A O 1
ATOM 574 N N . THR A 1 73 ? 1.444 2.378 -7.718 1.00 88.75 73 THR A N 1
ATOM 575 C CA . THR A 1 73 ? 2.826 1.905 -7.777 1.00 88.75 73 THR A CA 1
ATOM 576 C C . THR A 1 73 ? 2.825 0.419 -8.108 1.00 88.75 73 THR A C 1
ATOM 578 O O . THR A 1 73 ? 1.918 -0.315 -7.728 1.00 88.75 73 THR A O 1
ATOM 581 N N . LEU A 1 74 ? 3.856 -0.022 -8.829 1.00 89.25 74 LEU A N 1
ATOM 582 C CA . LEU A 1 74 ? 4.092 -1.436 -9.139 1.00 89.25 74 LEU A CA 1
ATOM 583 C C . LEU A 1 74 ? 4.918 -2.151 -8.062 1.00 89.25 74 LEU A C 1
ATOM 585 O O . LEU A 1 74 ? 5.031 -3.373 -8.074 1.00 89.25 74 LEU A O 1
ATOM 589 N N . SER A 1 75 ? 5.518 -1.3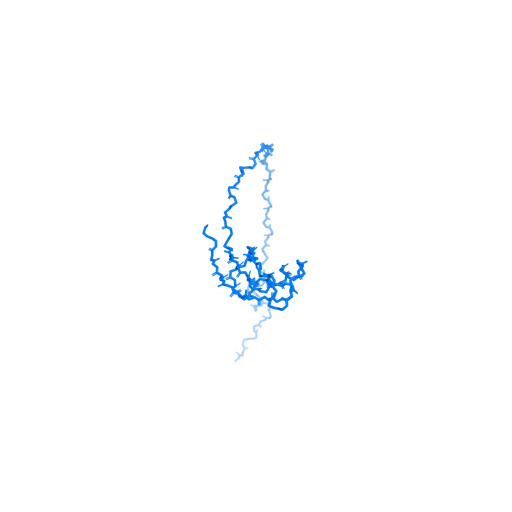94 -7.144 1.00 91.94 75 SER A N 1
ATOM 590 C CA . SER A 1 75 ? 6.312 -1.937 -6.046 1.00 91.94 75 SER A CA 1
ATOM 591 C C . SER A 1 75 ? 5.403 -2.350 -4.893 1.00 91.94 75 SER A C 1
ATOM 593 O O . SER A 1 75 ? 4.679 -1.518 -4.341 1.00 91.94 75 SER A O 1
ATOM 595 N N . THR A 1 76 ? 5.472 -3.624 -4.506 1.00 91.56 76 THR A N 1
ATOM 596 C CA . THR A 1 76 ? 4.713 -4.188 -3.380 1.00 91.56 76 THR A CA 1
ATOM 597 C C . THR A 1 76 ? 5.044 -3.478 -2.070 1.00 91.56 76 THR A C 1
ATOM 599 O O . THR A 1 76 ? 4.142 -3.071 -1.346 1.00 91.56 76 THR A O 1
ATOM 602 N N . PHE A 1 77 ? 6.328 -3.231 -1.809 1.00 93.50 77 PHE A N 1
ATOM 603 C CA . PHE A 1 77 ? 6.779 -2.558 -0.593 1.00 93.50 77 PHE A CA 1
ATOM 604 C C . PHE A 1 77 ? 6.284 -1.108 -0.504 1.00 93.50 77 PHE A C 1
ATOM 606 O O . PHE A 1 77 ? 5.806 -0.664 0.542 1.00 93.50 77 PHE A O 1
ATOM 613 N N . GLU A 1 78 ? 6.350 -0.358 -1.609 1.00 93.81 78 GLU A N 1
ATOM 614 C CA . GLU A 1 78 ? 5.811 1.005 -1.630 1.00 93.81 78 GLU A CA 1
ATOM 615 C C . GLU A 1 78 ? 4.292 1.010 -1.458 1.00 93.81 78 GLU A C 1
ATOM 617 O O . GLU A 1 78 ? 3.761 1.865 -0.745 1.00 93.81 78 GLU A O 1
ATOM 622 N N . ALA A 1 79 ? 3.599 0.047 -2.070 1.00 94.31 79 ALA A N 1
ATOM 623 C CA . ALA A 1 79 ? 2.157 -0.102 -1.941 1.00 94.31 79 ALA A CA 1
ATOM 624 C C . ALA A 1 79 ? 1.752 -0.377 -0.481 1.00 94.31 79 ALA A C 1
ATOM 626 O O . ALA A 1 79 ? 0.842 0.275 0.033 1.00 94.31 79 ALA A O 1
ATOM 627 N N . GLU A 1 80 ? 2.472 -1.252 0.228 1.00 93.19 80 GLU A N 1
ATOM 628 C CA . GLU A 1 80 ? 2.257 -1.500 1.660 1.00 93.19 80 GLU A CA 1
ATOM 629 C C . GLU A 1 80 ? 2.473 -0.248 2.512 1.00 93.19 80 GLU A C 1
ATOM 631 O O . GLU A 1 80 ? 1.656 0.066 3.380 1.00 93.19 80 GLU A O 1
ATOM 636 N N . LEU A 1 81 ? 3.564 0.488 2.275 1.00 94.69 81 LEU A N 1
ATOM 637 C CA . LEU A 1 81 ? 3.854 1.716 3.014 1.00 94.69 81 LEU A CA 1
ATOM 638 C C . LEU A 1 81 ? 2.774 2.777 2.795 1.00 94.69 81 LEU A C 1
ATOM 640 O O . LEU A 1 81 ? 2.369 3.447 3.748 1.00 94.69 81 LEU A O 1
ATOM 644 N N . GLN A 1 82 ? 2.304 2.947 1.558 1.00 93.81 82 GLN A N 1
ATOM 645 C CA . GLN A 1 82 ? 1.218 3.879 1.257 1.00 93.81 82 GLN A CA 1
ATOM 646 C C . GLN A 1 82 ? -0.097 3.438 1.906 1.00 93.81 82 GLN A C 1
ATOM 648 O O . GLN A 1 82 ? -0.772 4.274 2.510 1.00 93.81 82 GLN A O 1
ATOM 653 N N . ALA A 1 83 ? -0.416 2.142 1.877 1.00 94.06 83 ALA A N 1
ATOM 654 C CA . ALA A 1 83 ? -1.606 1.593 2.516 1.00 94.06 83 ALA A CA 1
ATOM 655 C C . ALA A 1 83 ? -1.576 1.775 4.046 1.00 94.06 83 ALA A C 1
ATOM 657 O O . ALA A 1 83 ? -2.546 2.268 4.618 1.00 94.06 83 ALA A O 1
ATOM 658 N N . LYS A 1 84 ? -0.444 1.495 4.713 1.00 93.31 84 LYS A N 1
ATOM 659 C CA . LYS A 1 84 ? -0.270 1.728 6.162 1.00 93.31 84 LYS A CA 1
ATOM 660 C C . LYS A 1 84 ? -0.396 3.208 6.523 1.00 93.31 84 LYS A C 1
ATOM 662 O O . LYS A 1 84 ? -1.038 3.553 7.512 1.00 93.31 84 LYS A O 1
ATOM 667 N N . LYS A 1 85 ? 0.167 4.107 5.706 1.00 94.19 85 LYS A N 1
ATOM 668 C CA . LYS A 1 85 ? 0.006 5.562 5.886 1.00 94.19 85 LYS A CA 1
ATOM 669 C C . LYS A 1 85 ? -1.448 5.997 5.726 1.00 94.19 85 LYS A C 1
ATOM 671 O O . LYS A 1 85 ? -1.903 6.847 6.486 1.00 94.19 85 LYS A O 1
ATOM 676 N N . ALA A 1 86 ? -2.163 5.453 4.743 1.00 92.94 86 ALA A N 1
ATOM 677 C CA . ALA A 1 86 ? -3.572 5.753 4.522 1.00 92.94 86 ALA A CA 1
ATOM 678 C C . ALA A 1 86 ? -4.436 5.258 5.693 1.00 92.94 86 ALA A C 1
ATOM 680 O O . ALA A 1 86 ? -5.192 6.045 6.252 1.00 92.94 86 ALA A O 1
ATOM 681 N N . ALA A 1 87 ? -4.226 4.022 6.150 1.00 91.50 87 ALA A N 1
ATOM 682 C CA . ALA A 1 87 ? -4.916 3.473 7.313 1.00 91.50 87 ALA A CA 1
ATOM 683 C C . ALA A 1 87 ? -4.590 4.251 8.608 1.00 91.50 87 ALA A C 1
ATOM 685 O O . ALA A 1 87 ? -5.473 4.531 9.416 1.00 91.50 87 ALA A O 1
ATOM 686 N N . GLY A 1 88 ? -3.346 4.708 8.787 1.00 88.69 88 GLY A N 1
ATOM 687 C CA . GLY A 1 88 ? -2.968 5.564 9.917 1.00 88.69 88 GLY A CA 1
ATOM 688 C C . GLY A 1 88 ? -3.698 6.917 9.943 1.00 88.69 88 GLY A C 1
ATOM 689 O O . GLY A 1 88 ? -4.023 7.417 11.021 1.00 88.69 88 GLY A O 1
ATOM 690 N N . LYS A 1 89 ? -4.030 7.500 8.779 1.00 90.94 89 LYS A N 1
ATOM 691 C CA . LYS A 1 89 ? -4.863 8.722 8.704 1.00 90.94 89 LYS A CA 1
ATOM 692 C C . LYS A 1 89 ? -6.288 8.480 9.200 1.00 90.94 89 LYS A C 1
ATOM 694 O O . LYS A 1 89 ? -6.913 9.395 9.727 1.00 90.94 89 LYS A O 1
ATOM 699 N N . GLU A 1 90 ? -6.765 7.248 9.085 1.00 88.25 90 GLU A N 1
ATOM 700 C CA . GLU A 1 90 ? -8.081 6.814 9.555 1.00 88.25 90 GLU A CA 1
ATOM 701 C C . GLU A 1 90 ? -8.077 6.385 11.039 1.00 88.25 90 GLU A C 1
ATOM 703 O O . GLU A 1 90 ? -9.068 5.880 11.566 1.00 88.25 90 GLU A O 1
ATOM 708 N N . LYS A 1 91 ? -6.976 6.682 11.752 1.00 87.69 91 LYS A N 1
ATOM 709 C CA . LYS A 1 91 ? -6.748 6.416 13.184 1.00 87.69 91 LYS A CA 1
ATOM 710 C C . LYS A 1 91 ? -6.654 4.930 13.541 1.00 87.69 91 LYS A C 1
ATOM 712 O O . LYS A 1 91 ? -6.811 4.579 14.709 1.00 87.69 91 LYS A O 1
ATOM 717 N N . PHE A 1 92 ? -6.370 4.067 12.570 1.00 89.06 92 PHE A N 1
ATOM 718 C CA . PHE A 1 92 ? -5.983 2.690 12.857 1.00 89.06 92 PHE A CA 1
ATOM 719 C C . PHE A 1 92 ? -4.560 2.647 13.417 1.00 89.06 92 PHE A C 1
ATOM 721 O O . PHE A 1 92 ? -3.706 3.454 13.039 1.00 89.06 92 PHE A O 1
ATOM 728 N N . ARG A 1 93 ? -4.321 1.731 14.356 1.00 88.25 93 ARG A N 1
ATOM 729 C CA . ARG A 1 93 ? -3.073 1.653 15.130 1.00 88.25 93 ARG A CA 1
ATOM 730 C C . ARG A 1 93 ? -2.342 0.335 14.916 1.00 88.25 93 ARG A C 1
ATOM 732 O O . ARG A 1 93 ? -1.114 0.319 14.945 1.00 88.25 93 ARG A O 1
ATOM 739 N N . TYR A 1 94 ? -3.092 -0.728 14.644 1.00 90.50 94 TYR A N 1
ATOM 740 C CA . TYR A 1 94 ? -2.570 -2.046 14.312 1.00 90.50 94 TYR A CA 1
ATOM 741 C C . TYR A 1 94 ? -2.964 -2.403 12.886 1.00 90.50 94 TYR A C 1
ATOM 743 O O . TYR A 1 94 ? -4.080 -2.115 12.448 1.00 90.50 94 TYR A O 1
ATOM 751 N N . PHE A 1 95 ? -2.016 -2.995 12.163 1.00 91.19 95 PHE A N 1
ATOM 752 C CA . PHE A 1 95 ? -2.163 -3.321 10.752 1.00 91.19 95 PHE A CA 1
ATOM 753 C C . PHE A 1 95 ? -1.601 -4.712 10.493 1.00 91.19 95 PHE A C 1
ATOM 755 O O . PHE A 1 95 ? -0.440 -4.979 10.808 1.00 91.19 95 PHE A O 1
ATOM 762 N N . GLU A 1 96 ? -2.390 -5.548 9.842 1.00 91.69 96 GLU A N 1
ATOM 763 C CA . GLU A 1 96 ? -1.978 -6.837 9.310 1.00 91.69 96 GLU A CA 1
ATOM 764 C C . GLU A 1 96 ? -2.200 -6.835 7.794 1.00 91.69 96 GLU A C 1
ATOM 766 O O . GLU A 1 96 ? -3.229 -6.379 7.289 1.00 91.69 96 GLU A O 1
ATOM 771 N N . LEU A 1 97 ? -1.203 -7.297 7.043 1.00 93.62 97 LEU A N 1
ATOM 772 C CA . LEU A 1 97 ? -1.294 -7.388 5.591 1.00 93.62 97 LEU A CA 1
ATOM 773 C C . LEU A 1 97 ? -2.022 -8.674 5.203 1.00 93.62 97 LEU A C 1
ATOM 775 O O . LEU A 1 97 ? -1.542 -9.761 5.502 1.00 93.62 97 LEU A O 1
ATOM 779 N N . VAL A 1 98 ? -3.141 -8.546 4.488 1.00 94.38 98 VAL A N 1
ATOM 780 C CA . VAL A 1 98 ? -3.923 -9.703 4.029 1.00 94.38 98 VAL A CA 1
ATOM 781 C C . VAL A 1 98 ? -3.495 -10.122 2.630 1.00 94.38 98 VAL A C 1
ATOM 783 O O . VAL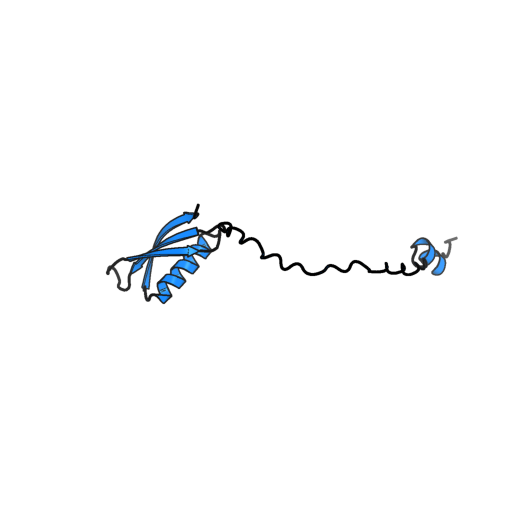 A 1 98 ? -3.208 -11.290 2.383 1.00 94.38 98 VAL A O 1
ATOM 786 N N . SER A 1 99 ? -3.491 -9.183 1.679 1.00 92.62 99 SER A N 1
ATOM 787 C CA . SER A 1 99 ? -3.113 -9.490 0.298 1.00 92.62 99 SER A CA 1
ATOM 788 C C . SER A 1 99 ? -2.739 -8.248 -0.502 1.00 92.62 99 SER A C 1
ATOM 790 O O . SER A 1 99 ? -3.220 -7.146 -0.229 1.00 92.62 99 SER A O 1
ATOM 792 N N . ILE A 1 100 ? -1.913 -8.458 -1.526 1.00 93.75 100 ILE A N 1
ATOM 793 C CA . ILE A 1 100 ? -1.589 -7.473 -2.559 1.00 93.75 100 ILE A CA 1
ATOM 794 C C . ILE A 1 100 ? -1.906 -8.123 -3.898 1.00 93.75 100 ILE A C 1
ATOM 796 O O . ILE A 1 100 ? -1.362 -9.183 -4.210 1.00 93.75 100 ILE A O 1
ATOM 800 N N . LYS A 1 101 ? -2.800 -7.514 -4.676 1.00 94.00 101 LYS A N 1
ATOM 801 C CA . LYS A 1 101 ? -3.180 -8.016 -6.000 1.00 94.00 101 LYS A CA 1
ATOM 802 C C . LYS A 1 101 ? -3.075 -6.910 -7.046 1.00 94.00 101 LYS A C 1
ATOM 804 O O . LYS A 1 101 ? -3.425 -5.771 -6.738 1.00 94.00 101 LYS A O 1
ATOM 809 N N . PRO A 1 102 ? -2.617 -7.213 -8.270 1.00 89.56 102 PRO A N 1
ATOM 810 C CA . PRO A 1 102 ? -2.742 -6.275 -9.374 1.00 89.56 102 PRO A CA 1
ATOM 811 C C . PRO A 1 102 ? -4.220 -6.023 -9.682 1.00 89.56 102 PRO A C 1
ATOM 813 O O . PRO A 1 102 ? -5.052 -6.925 -9.576 1.00 89.56 102 PRO A O 1
ATOM 816 N N . VAL A 1 103 ? -4.539 -4.778 -10.018 1.00 84.31 103 VAL A N 1
ATOM 817 C CA . VAL A 1 103 ? -5.854 -4.390 -10.529 1.00 84.31 103 VAL A CA 1
ATOM 818 C C . VAL A 1 103 ? -5.833 -4.628 -12.038 1.00 84.31 103 VAL A C 1
ATOM 820 O O . VAL A 1 103 ? -5.134 -3.908 -12.752 1.00 84.31 103 VAL A O 1
ATOM 823 N N . GLU A 1 104 ? -6.529 -5.674 -12.488 1.00 70.94 104 GLU A N 1
ATOM 824 C CA . GLU A 1 104 ? -6.774 -5.964 -13.913 1.00 70.94 104 GLU A CA 1
ATOM 825 C C . GLU A 1 104 ? -7.865 -5.063 -14.508 1.00 70.94 104 GLU A C 1
ATOM 827 O O . GLU A 1 104 ? -8.833 -4.729 -13.781 1.00 70.94 104 GLU A O 1
#

Secondary structure (DSSP, 8-state):
------HHHHHHHTTTT---PPPPPPP----------------------EEEEEEEESSTT--EEEEEEEES-S-HHHHHHHHHHHHHHTT--EEEEEEEEE--

Organism: Pseudomonas fluorescens (NCBI:txid294)

Foldseek 3Di:
DDDPQDPVNVCVVVVVPPDDPDDDDDDDDDDDDDDPDPDPPPPPDPQWWKKWWKFFALDDVDDTDIQIDIGNDPDPVVRVVVSVVVSVVVNTDDIDTDDIDIDD